Protein AF-A0A9X6X694-F1 (afdb_monomer_lite)

Secondary structure (DSSP, 8-state):
-TTS---TT----HHHHTSGGGSTTHHHHHHHHHHHHHHHHHHTTS-HHHHHHHHHTTSTT-S------SSHHHHHHHHGGGG----HHHHHHHHHHH-

Sequence (99 aa):
MLTGNYNKHTDLSEKMRKRPQFREGVYEENLEKIEKVRKIASEKGSEIAHVVLAWYLTREAIDVIIPGAKREVQVLHNLKTLEVHLKNEEIQEIDRIFS

Structure (mmCIF, N/CA/C/O backbone):
data_AF-A0A9X6X694-F1
#
_entry.id   AF-A0A9X6X694-F1
#
loop_
_atom_site.group_PDB
_atom_site.id
_atom_site.type_symbol
_atom_site.label_atom_id
_atom_site.label_alt_id
_atom_site.label_comp_id
_atom_site.label_asym_id
_atom_site.label_entity_id
_atom_site.label_seq_id
_atom_site.pdbx_PDB_ins_code
_atom_site.Cartn_x
_atom_site.Cartn_y
_atom_site.Cartn_z
_atom_site.occupancy
_atom_site.B_iso_or_equiv
_atom_site.auth_seq_id
_atom_site.auth_comp_id
_atom_site.auth_asym_id
_atom_site.auth_atom_id
_atom_site.pdbx_PDB_model_num
ATOM 1 N N . MET A 1 1 ? 6.061 -1.179 -7.407 1.00 62.84 1 MET A N 1
ATOM 2 C CA . MET A 1 1 ? 5.821 0.207 -6.956 1.00 62.84 1 MET A CA 1
ATOM 3 C C . MET A 1 1 ? 5.187 0.227 -5.578 1.00 62.84 1 MET A C 1
ATOM 5 O O . MET A 1 1 ? 5.819 0.754 -4.681 1.00 62.84 1 MET A O 1
ATOM 9 N N . LEU A 1 2 ? 4.046 -0.442 -5.372 1.00 67.62 2 LEU A N 1
ATOM 10 C CA . LEU A 1 2 ? 3.313 -0.476 -4.090 1.00 67.62 2 LEU A CA 1
ATOM 11 C C . LEU A 1 2 ? 4.068 -1.087 -2.889 1.00 67.62 2 LEU A C 1
ATOM 13 O O . LEU A 1 2 ? 3.594 -1.014 -1.766 1.00 67.62 2 LEU A O 1
ATOM 17 N N . THR A 1 3 ? 5.263 -1.645 -3.098 1.00 69.00 3 THR A N 1
ATOM 18 C CA . THR A 1 3 ? 6.151 -2.097 -2.016 1.00 69.00 3 THR A CA 1
ATOM 19 C C . THR A 1 3 ? 6.952 -0.958 -1.372 1.00 69.00 3 THR A C 1
ATOM 21 O O . THR A 1 3 ? 7.730 -1.218 -0.469 1.00 69.00 3 THR A O 1
ATOM 24 N N . GLY A 1 4 ? 6.852 0.282 -1.870 1.00 69.44 4 GLY A N 1
ATOM 25 C CA . GLY A 1 4 ? 7.567 1.445 -1.322 1.00 69.44 4 GLY A CA 1
ATOM 26 C C . GLY A 1 4 ? 9.062 1.538 -1.665 1.00 69.44 4 GLY A C 1
ATOM 27 O O . GLY A 1 4 ? 9.706 2.510 -1.284 1.00 69.44 4 GLY A O 1
ATOM 28 N N . ASN A 1 5 ? 9.603 0.575 -2.422 1.00 78.19 5 ASN A N 1
ATOM 29 C CA . ASN A 1 5 ? 11.043 0.449 -2.721 1.00 78.19 5 ASN A CA 1
ATOM 30 C C . ASN A 1 5 ? 11.551 1.339 -3.872 1.00 78.19 5 ASN A C 1
ATOM 32 O O . ASN A 1 5 ? 12.698 1.201 -4.285 1.00 78.19 5 ASN A O 1
ATOM 36 N N . TYR A 1 6 ? 10.698 2.190 -4.440 1.00 83.75 6 TYR A N 1
ATOM 37 C CA . TYR A 1 6 ? 11.009 3.019 -5.604 1.00 83.75 6 TYR A CA 1
ATOM 38 C C . TYR A 1 6 ? 10.907 4.496 -5.228 1.00 83.75 6 TYR A C 1
ATOM 40 O O . TYR A 1 6 ? 10.024 4.877 -4.463 1.00 83.75 6 TYR A O 1
ATOM 48 N N . ASN A 1 7 ? 11.796 5.317 -5.778 1.00 83.00 7 ASN A N 1
ATOM 49 C CA . ASN A 1 7 ? 11.832 6.765 -5.585 1.00 83.00 7 ASN A CA 1
ATOM 50 C C . ASN A 1 7 ? 12.237 7.489 -6.886 1.00 83.00 7 ASN A C 1
ATOM 52 O O . ASN A 1 7 ? 12.585 6.850 -7.884 1.00 83.00 7 ASN A O 1
ATOM 56 N N . LYS A 1 8 ? 12.219 8.829 -6.870 1.00 80.88 8 LYS A N 1
ATOM 57 C CA . LYS A 1 8 ? 12.550 9.671 -8.038 1.00 80.88 8 LYS A CA 1
ATOM 58 C C . LYS A 1 8 ? 13.965 9.443 -8.590 1.00 80.88 8 LYS A C 1
ATOM 60 O O . LYS A 1 8 ? 14.209 9.714 -9.756 1.00 80.88 8 LYS A O 1
ATOM 65 N N . HIS A 1 9 ? 14.882 8.932 -7.770 1.00 81.75 9 HIS A N 1
ATOM 66 C CA . HIS A 1 9 ? 16.280 8.685 -8.133 1.00 81.75 9 HIS A CA 1
ATOM 67 C C . HIS A 1 9 ? 16.571 7.212 -8.437 1.00 81.75 9 HIS A C 1
ATOM 69 O O . HIS A 1 9 ? 17.728 6.832 -8.601 1.00 81.75 9 HIS A O 1
ATOM 75 N N . THR A 1 10 ? 15.547 6.358 -8.472 1.00 84.94 10 THR A N 1
ATOM 76 C CA . THR A 1 10 ? 15.744 4.940 -8.765 1.00 84.94 10 THR A CA 1
ATOM 77 C C . THR A 1 10 ? 16.111 4.772 -10.229 1.00 84.94 10 THR A C 1
ATOM 79 O O . THR A 1 10 ? 15.338 5.148 -11.108 1.00 84.94 10 THR A O 1
ATOM 82 N N . ASP A 1 11 ? 17.271 4.172 -10.488 1.00 85.88 11 ASP A N 1
ATOM 83 C CA . ASP A 1 11 ? 17.702 3.887 -11.850 1.00 85.88 11 ASP A CA 1
ATOM 84 C C . ASP A 1 11 ? 16.855 2.756 -12.457 1.00 85.88 11 ASP A C 1
ATOM 86 O O . ASP A 1 11 ? 16.917 1.587 -12.057 1.00 85.88 11 ASP A O 1
ATOM 90 N N . LEU A 1 12 ? 15.990 3.128 -13.401 1.00 86.31 12 LEU A N 1
ATOM 91 C CA . LEU A 1 12 ? 15.099 2.206 -14.088 1.00 86.31 12 LEU A CA 1
ATOM 92 C C . LEU A 1 12 ? 15.817 1.583 -15.286 1.00 86.31 12 LEU A C 1
ATOM 94 O O . LEU A 1 12 ? 16.018 2.239 -16.313 1.00 86.31 12 LEU A O 1
ATOM 98 N N . SER A 1 13 ? 16.099 0.280 -15.188 1.00 87.69 13 SER A N 1
ATOM 99 C CA . SER A 1 13 ? 16.632 -0.512 -16.306 1.00 87.69 13 SER A CA 1
ATOM 100 C C . SER A 1 13 ? 15.756 -0.421 -17.565 1.00 87.69 13 SER A C 1
ATOM 102 O O . SER A 1 13 ? 14.537 -0.239 -17.489 1.00 87.69 13 SER A O 1
ATOM 104 N N . GLU A 1 14 ? 16.342 -0.655 -18.742 1.00 86.75 14 GLU A N 1
ATOM 105 C CA . GLU A 1 14 ? 15.616 -0.606 -20.022 1.00 86.75 14 GLU A CA 1
ATOM 106 C C . GLU A 1 14 ? 14.395 -1.549 -20.044 1.00 86.75 14 GLU A C 1
ATOM 108 O O . GLU A 1 14 ? 13.312 -1.195 -20.514 1.00 86.75 14 GLU A O 1
ATOM 113 N N . LYS A 1 15 ? 14.524 -2.743 -19.450 1.00 88.75 15 LYS A N 1
ATOM 114 C CA . LYS A 1 15 ? 13.420 -3.707 -19.315 1.00 88.75 15 LYS A CA 1
ATOM 115 C C . LYS A 1 15 ? 12.279 -3.173 -18.446 1.00 88.75 15 LYS A C 1
ATOM 117 O O . LYS A 1 15 ? 11.123 -3.520 -18.685 1.00 88.75 15 LYS A O 1
ATOM 122 N N . MET A 1 16 ? 12.586 -2.369 -17.429 1.00 86.25 16 MET A N 1
ATOM 123 C CA . MET A 1 16 ? 11.572 -1.750 -16.578 1.00 86.25 16 MET A CA 1
ATOM 124 C C . MET A 1 16 ? 10.835 -0.645 -17.323 1.00 86.25 16 MET A C 1
ATOM 126 O O . MET A 1 16 ? 9.611 -0.669 -17.311 1.00 86.25 16 MET A O 1
ATOM 130 N N . ARG A 1 17 ? 11.547 0.227 -18.049 1.00 86.50 17 ARG A N 1
ATOM 131 C CA . ARG A 1 17 ? 10.952 1.323 -18.841 1.00 86.50 17 ARG A CA 1
ATOM 132 C C . ARG A 1 17 ? 9.967 0.843 -19.917 1.00 86.50 17 ARG A C 1
ATOM 134 O O . ARG A 1 17 ? 9.056 1.572 -20.292 1.00 86.50 17 ARG A O 1
ATOM 141 N N . LYS A 1 18 ? 10.096 -0.407 -20.381 1.00 89.00 18 LYS A N 1
ATOM 142 C CA . LYS A 1 18 ? 9.132 -1.040 -21.307 1.00 89.00 18 LYS A CA 1
ATOM 143 C C . LYS A 1 18 ? 7.772 -1.342 -20.661 1.00 89.00 18 LYS A C 1
ATOM 145 O O . LYS A 1 18 ? 6.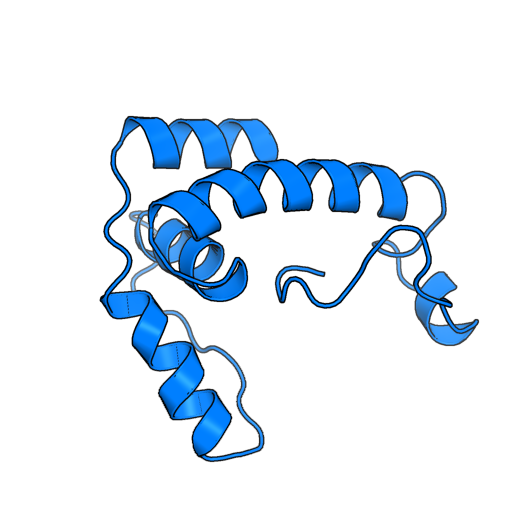791 -1.536 -21.378 1.00 89.00 18 LYS A O 1
ATOM 150 N N . ARG A 1 19 ? 7.685 -1.395 -19.329 1.00 89.44 19 ARG A N 1
ATOM 151 C CA . ARG A 1 19 ? 6.438 -1.676 -18.607 1.00 89.44 19 ARG A CA 1
ATOM 152 C C . ARG A 1 19 ? 5.615 -0.389 -18.436 1.00 89.44 19 ARG A C 1
ATOM 154 O O . ARG A 1 19 ? 6.197 0.626 -18.058 1.00 89.44 19 ARG A O 1
ATOM 161 N N . PRO A 1 20 ? 4.285 -0.416 -18.643 1.00 89.50 20 PRO A N 1
ATOM 162 C CA . PRO A 1 20 ? 3.448 0.790 -18.628 1.00 89.50 20 PRO A CA 1
ATOM 163 C C . PRO A 1 20 ? 3.601 1.665 -17.376 1.00 89.50 20 PRO A C 1
ATOM 165 O O . PRO A 1 20 ? 3.725 2.876 -17.491 1.00 89.50 20 PRO A O 1
ATOM 168 N N . GLN A 1 21 ? 3.673 1.051 -16.194 1.00 86.00 21 GLN A N 1
ATOM 169 C CA . GLN A 1 21 ? 3.760 1.744 -14.905 1.00 86.00 21 GLN A CA 1
ATOM 170 C C . GLN A 1 21 ? 5.113 2.425 -14.628 1.00 86.00 21 GLN A C 1
ATOM 172 O O . GLN A 1 21 ? 5.241 3.151 -13.650 1.00 86.00 21 GLN A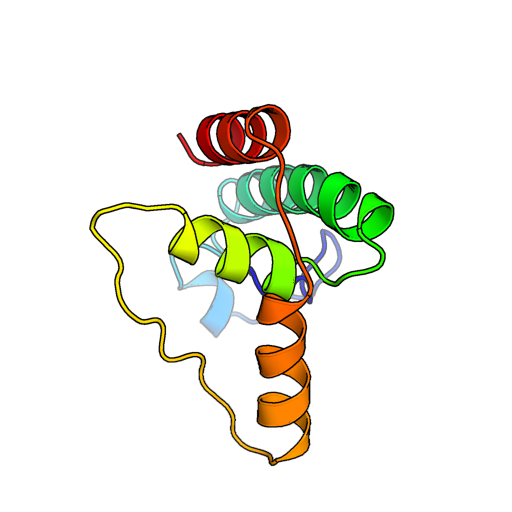 O 1
ATOM 177 N N . PHE A 1 22 ? 6.128 2.159 -15.454 1.00 89.00 22 PHE A N 1
ATOM 178 C CA . PHE A 1 22 ? 7.473 2.735 -15.350 1.00 89.00 22 PHE A CA 1
ATOM 179 C C . PHE A 1 22 ? 7.809 3.641 -16.546 1.00 89.00 22 PHE A C 1
ATOM 181 O O . PHE A 1 22 ? 8.972 3.990 -16.745 1.00 89.00 22 PHE A O 1
ATOM 188 N N . ARG A 1 23 ? 6.812 3.984 -17.372 1.00 88.19 23 ARG A N 1
ATOM 189 C CA . ARG A 1 23 ? 6.967 5.016 -18.399 1.00 88.19 23 ARG A CA 1
ATOM 190 C C . ARG A 1 23 ? 7.074 6.383 -17.732 1.00 88.19 23 ARG A C 1
ATOM 192 O O . ARG A 1 23 ? 6.463 6.608 -16.690 1.00 88.19 23 ARG A O 1
ATOM 199 N N . GLU A 1 24 ? 7.827 7.271 -18.362 1.00 82.81 24 GLU A N 1
ATOM 200 C CA . GLU A 1 24 ? 7.938 8.670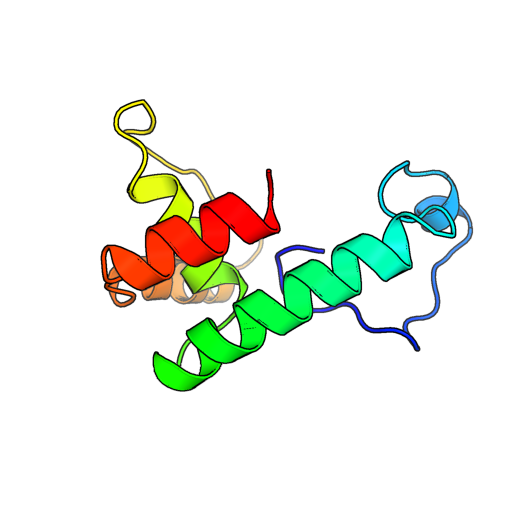 -17.949 1.00 82.81 24 GLU A CA 1
ATOM 201 C C . GLU A 1 24 ? 6.548 9.333 -17.910 1.00 82.81 24 GLU A C 1
ATOM 203 O O . GLU A 1 24 ? 5.663 9.003 -18.706 1.00 82.81 24 GLU A O 1
ATOM 208 N N . GLY A 1 25 ? 6.323 10.198 -16.927 1.00 86.25 25 GLY A N 1
ATOM 209 C CA . GLY A 1 25 ? 5.025 10.760 -16.558 1.00 86.25 25 GLY A CA 1
ATOM 210 C C . GLY A 1 25 ? 4.234 9.841 -15.621 1.00 86.25 25 GLY A C 1
ATOM 211 O O . GLY A 1 25 ? 3.876 10.239 -14.515 1.00 86.25 25 GLY A O 1
ATOM 212 N N . VAL A 1 26 ? 3.999 8.588 -16.030 1.00 89.62 26 VAL A N 1
ATOM 213 C CA . VAL A 1 26 ? 3.227 7.604 -15.238 1.00 89.62 26 VAL A CA 1
ATOM 214 C C . VAL A 1 26 ? 3.988 7.182 -13.982 1.00 89.62 26 VAL A C 1
ATOM 216 O O . VAL A 1 26 ? 3.395 6.969 -12.923 1.00 89.62 26 VAL A O 1
ATOM 219 N N . TYR A 1 27 ? 5.306 7.027 -14.089 1.00 89.19 27 TYR A N 1
ATOM 220 C CA . TYR A 1 27 ? 6.149 6.665 -12.959 1.00 89.19 27 TYR A CA 1
ATOM 221 C C . TYR A 1 27 ? 6.140 7.760 -11.888 1.00 89.19 27 TYR A C 1
ATOM 223 O O . TYR A 1 27 ? 5.925 7.466 -10.713 1.00 89.19 27 TYR A O 1
ATOM 231 N N . GLU A 1 28 ? 6.317 9.014 -12.298 1.00 90.06 28 GLU A N 1
ATOM 232 C CA . GLU A 1 28 ? 6.318 10.189 -11.433 1.00 90.06 28 GLU A CA 1
ATOM 233 C C . GLU A 1 28 ? 4.963 10.376 -10.743 1.00 90.06 28 GLU A C 1
ATOM 235 O O . GLU A 1 28 ? 4.926 10.516 -9.521 1.00 90.06 28 GLU A O 1
ATOM 240 N N . GLU A 1 29 ? 3.855 10.280 -11.484 1.00 91.25 29 GLU A N 1
ATOM 241 C CA . GLU A 1 29 ? 2.501 10.366 -10.922 1.00 91.25 29 GLU A CA 1
ATOM 242 C C . GLU A 1 29 ? 2.260 9.271 -9.872 1.00 91.25 29 GLU A C 1
ATOM 244 O O . GLU A 1 29 ? 1.784 9.525 -8.762 1.00 91.25 29 GLU A O 1
ATOM 249 N N . ASN A 1 30 ? 2.644 8.033 -10.186 1.00 91.38 30 ASN A N 1
ATOM 250 C CA . ASN A 1 30 ? 2.508 6.928 -9.248 1.00 91.38 30 ASN A CA 1
ATOM 251 C C . ASN A 1 30 ? 3.402 7.109 -8.012 1.00 91.38 30 ASN A C 1
ATOM 253 O O . ASN A 1 30 ? 2.997 6.717 -6.919 1.00 91.38 30 ASN A O 1
ATOM 257 N N . LEU A 1 31 ? 4.595 7.700 -8.143 1.00 91.44 31 LEU A N 1
ATOM 258 C CA . LEU A 1 31 ? 5.429 8.042 -6.988 1.00 91.44 31 LEU A CA 1
ATOM 259 C C . LEU A 1 31 ? 4.753 9.089 -6.099 1.00 91.44 31 LEU A C 1
ATOM 261 O O . LEU A 1 31 ? 4.771 8.943 -4.880 1.00 91.44 31 LEU A O 1
ATOM 265 N N . GLU A 1 32 ? 4.113 10.105 -6.673 1.00 92.38 32 GLU A N 1
ATOM 266 C CA . GLU A 1 32 ? 3.374 11.104 -5.893 1.00 92.38 32 GLU A CA 1
ATOM 267 C C . GLU A 1 32 ? 2.198 10.488 -5.129 1.00 92.38 32 GLU A C 1
ATOM 269 O O . GLU A 1 32 ? 1.985 10.807 -3.956 1.00 92.38 32 GLU A O 1
ATOM 274 N N . LYS A 1 33 ? 1.469 9.558 -5.756 1.00 93.44 33 LYS A N 1
ATOM 275 C CA . LYS A 1 33 ? 0.418 8.771 -5.093 1.00 93.44 33 LYS A CA 1
ATOM 276 C C . LYS A 1 33 ? 0.987 7.952 -3.928 1.00 93.44 33 LYS A C 1
ATOM 278 O O . LYS A 1 33 ? 0.456 8.004 -2.820 1.00 93.44 33 LYS A O 1
ATOM 283 N N . ILE A 1 34 ? 2.108 7.261 -4.147 1.00 92.75 34 ILE A N 1
ATOM 284 C CA . ILE A 1 34 ? 2.805 6.468 -3.119 1.00 92.75 34 ILE A CA 1
ATOM 285 C C . ILE A 1 34 ? 3.237 7.341 -1.930 1.00 92.75 34 ILE A C 1
ATOM 287 O O . ILE A 1 34 ? 3.084 6.920 -0.785 1.00 92.75 34 ILE A O 1
ATOM 291 N N . GLU A 1 35 ? 3.746 8.553 -2.164 1.00 92.75 35 GLU A N 1
ATOM 292 C CA . GLU A 1 35 ? 4.195 9.441 -1.082 1.00 92.75 35 GLU A CA 1
ATOM 293 C C . GLU A 1 35 ? 3.049 9.933 -0.190 1.00 92.75 35 GLU A C 1
ATOM 295 O O . GLU A 1 35 ? 3.247 10.144 1.007 1.00 92.75 35 GLU A O 1
ATOM 300 N N . LYS A 1 36 ? 1.829 10.056 -0.722 1.00 94.81 36 LYS A N 1
ATOM 301 C CA . LYS A 1 36 ? 0.646 10.333 0.107 1.00 94.81 36 LYS A CA 1
ATOM 302 C C . LYS A 1 36 ? 0.338 9.152 1.031 1.00 94.81 36 LYS A C 1
ATOM 304 O O . LYS A 1 36 ? 0.202 9.343 2.235 1.00 94.81 36 LYS A O 1
ATOM 309 N N . VAL A 1 37 ? 0.362 7.926 0.503 1.00 95.94 37 VAL A N 1
ATOM 310 C CA . VAL A 1 37 ? 0.179 6.700 1.307 1.00 95.94 37 VAL A CA 1
ATOM 311 C C . VAL A 1 37 ? 1.289 6.535 2.352 1.00 95.94 37 VAL A C 1
ATOM 313 O O . VAL A 1 37 ? 1.033 6.055 3.455 1.00 95.94 37 VAL A O 1
ATOM 316 N N . ARG A 1 38 ? 2.519 6.975 2.051 1.00 94.75 38 ARG A N 1
ATOM 317 C CA . ARG A 1 38 ? 3.643 6.938 2.999 1.00 94.75 38 ARG A CA 1
ATOM 318 C C . ARG A 1 38 ? 3.341 7.700 4.288 1.00 94.75 38 ARG A C 1
ATOM 320 O O . ARG A 1 38 ? 3.764 7.254 5.348 1.00 94.75 38 ARG A O 1
ATOM 327 N N . LYS A 1 39 ? 2.609 8.815 4.218 1.00 95.56 39 LYS A N 1
ATOM 328 C CA . LYS A 1 39 ? 2.226 9.587 5.412 1.00 95.56 39 LYS A CA 1
ATOM 329 C C . LYS A 1 39 ? 1.334 8.763 6.339 1.00 95.56 39 LYS A C 1
ATOM 331 O O . LYS A 1 39 ? 1.659 8.625 7.512 1.00 95.56 39 LYS A O 1
ATOM 336 N N . ILE A 1 40 ? 0.308 8.123 5.776 1.00 96.19 40 ILE A N 1
ATOM 337 C CA . ILE A 1 40 ? -0.598 7.225 6.507 1.00 96.19 40 ILE A CA 1
ATOM 338 C C . ILE A 1 40 ? 0.190 6.062 7.125 1.00 96.19 40 ILE A C 1
ATOM 340 O O . ILE A 1 40 ? 0.020 5.733 8.296 1.00 96.19 40 ILE A O 1
ATOM 344 N N . ALA A 1 41 ? 1.107 5.464 6.359 1.00 95.75 41 ALA A N 1
ATOM 345 C CA . ALA A 1 41 ? 1.945 4.371 6.844 1.00 95.75 41 ALA A CA 1
ATOM 346 C C . ALA A 1 41 ? 2.802 4.786 8.051 1.00 95.75 41 ALA A C 1
ATOM 348 O O . ALA A 1 41 ? 2.820 4.071 9.055 1.00 95.75 41 ALA A O 1
ATOM 349 N N . SER A 1 42 ? 3.435 5.963 7.985 1.00 95.88 42 SER A N 1
ATOM 350 C CA . SER A 1 42 ? 4.230 6.528 9.081 1.00 95.88 42 SER A CA 1
ATOM 351 C C . SER A 1 42 ? 3.399 6.773 10.342 1.00 95.88 42 SER A C 1
ATOM 353 O O . SER A 1 42 ? 3.842 6.419 11.431 1.00 95.88 42 SER A O 1
ATOM 355 N N . GLU A 1 43 ? 2.189 7.322 10.212 1.00 95.88 43 GLU A N 1
ATOM 356 C CA . GLU A 1 43 ? 1.280 7.552 11.347 1.00 95.88 43 GLU A CA 1
ATOM 357 C C . GLU A 1 43 ? 0.839 6.245 12.021 1.00 95.88 43 GLU A C 1
ATOM 359 O O . GLU A 1 43 ? 0.637 6.204 13.234 1.00 95.88 43 GLU A O 1
ATOM 364 N N . LYS A 1 44 ? 0.741 5.159 11.248 1.00 95.00 44 LYS A N 1
ATOM 365 C CA . LYS A 1 44 ? 0.427 3.809 11.742 1.00 95.00 44 LYS A CA 1
ATOM 366 C C . LYS A 1 44 ? 1.650 3.024 12.224 1.00 95.00 44 LYS A C 1
ATOM 368 O O . LYS A 1 44 ? 1.488 1.888 12.655 1.00 95.00 44 LYS A O 1
ATOM 373 N N . GLY A 1 45 ? 2.865 3.567 12.111 1.00 95.69 45 GLY A N 1
ATOM 374 C CA . GLY A 1 45 ? 4.096 2.826 12.415 1.00 95.69 45 GLY A CA 1
ATOM 375 C C . GLY A 1 45 ? 4.297 1.592 11.524 1.00 95.69 45 GLY A C 1
ATOM 376 O O . GLY A 1 45 ? 4.846 0.585 11.964 1.00 95.69 45 GLY A O 1
ATOM 377 N N . SER A 1 46 ? 3.826 1.653 10.278 1.00 95.62 46 SER A N 1
ATOM 378 C CA . SER A 1 46 ? 3.801 0.533 9.334 1.00 95.62 46 SER A CA 1
ATOM 379 C C . SER A 1 46 ? 4.478 0.895 8.009 1.00 95.62 46 SER A C 1
ATOM 381 O O . SER A 1 46 ? 4.864 2.039 7.772 1.00 95.62 46 SER A O 1
ATOM 383 N N . GLU A 1 47 ? 4.646 -0.085 7.122 1.00 94.56 47 GLU A N 1
ATOM 384 C CA . GLU A 1 47 ? 5.158 0.155 5.774 1.00 94.56 47 GLU A CA 1
ATOM 385 C C . GLU A 1 47 ? 4.013 0.365 4.782 1.00 94.56 47 GLU A C 1
ATOM 387 O O . GLU A 1 47 ? 2.906 -0.141 4.965 1.00 94.56 47 GLU A O 1
ATOM 392 N N . ILE A 1 48 ? 4.302 1.060 3.676 1.00 95.00 48 ILE A N 1
ATOM 393 C CA . ILE A 1 48 ? 3.328 1.336 2.604 1.00 95.00 48 ILE A CA 1
ATOM 394 C C . ILE A 1 48 ? 2.628 0.054 2.145 1.00 95.00 48 ILE A C 1
ATOM 396 O O . ILE A 1 48 ? 1.417 0.054 1.943 1.00 95.00 48 ILE A O 1
ATOM 400 N N . ALA A 1 49 ? 3.383 -1.040 2.010 1.00 93.88 49 ALA A N 1
ATOM 401 C CA . ALA A 1 49 ? 2.835 -2.324 1.594 1.00 93.88 49 ALA A CA 1
ATOM 402 C C . ALA A 1 49 ? 1.732 -2.810 2.548 1.00 93.88 49 ALA A C 1
ATOM 404 O O . ALA A 1 49 ? 0.694 -3.265 2.080 1.00 93.88 49 ALA A O 1
ATOM 405 N N . HIS A 1 50 ? 1.918 -2.658 3.863 1.00 96.38 50 HIS A N 1
ATOM 406 C CA . HIS A 1 50 ? 0.925 -3.061 4.861 1.00 96.38 50 HIS A CA 1
ATOM 407 C C . HIS A 1 50 ? -0.345 -2.214 4.750 1.00 96.38 50 HIS A C 1
ATOM 409 O O . HIS A 1 50 ? -1.439 -2.763 4.735 1.00 96.38 50 HIS A O 1
ATOM 415 N N . VAL A 1 51 ? -0.211 -0.892 4.589 1.00 96.94 51 VAL A N 1
ATOM 416 C CA . VAL A 1 51 ? -1.363 0.011 4.406 1.00 96.94 51 VAL A CA 1
ATOM 417 C C . VAL A 1 51 ? -2.162 -0.344 3.157 1.00 96.94 51 VAL A C 1
ATOM 419 O O . VAL A 1 51 ? -3.385 -0.425 3.212 1.00 96.94 51 VAL A O 1
ATOM 422 N N . VAL A 1 52 ? -1.486 -0.591 2.035 1.00 95.56 52 VAL A N 1
ATOM 423 C CA . VAL A 1 52 ? -2.148 -0.941 0.771 1.00 95.56 52 VAL A CA 1
ATOM 424 C C . VAL A 1 52 ? -2.876 -2.283 0.879 1.00 95.56 52 VAL A C 1
ATOM 426 O O . VAL A 1 52 ? -4.009 -2.403 0.420 1.00 95.56 52 VAL A O 1
ATOM 429 N N . LEU A 1 53 ? -2.256 -3.289 1.501 1.00 95.75 53 LEU A N 1
ATOM 430 C CA . LEU A 1 53 ? -2.890 -4.594 1.694 1.00 95.75 53 LEU A CA 1
ATOM 431 C C . LEU A 1 53 ? -4.078 -4.514 2.666 1.00 95.75 53 LEU A C 1
ATOM 433 O O . LEU A 1 53 ? -5.122 -5.099 2.386 1.00 95.75 53 LEU A O 1
ATOM 437 N N . ALA A 1 54 ? -3.957 -3.748 3.753 1.00 96.62 54 ALA A N 1
ATOM 438 C CA . ALA A 1 54 ? -5.054 -3.503 4.685 1.00 96.62 54 ALA A CA 1
ATOM 439 C C . ALA A 1 54 ? -6.217 -2.778 3.995 1.00 96.62 54 ALA A C 1
ATOM 441 O O . ALA A 1 54 ? -7.367 -3.152 4.185 1.00 96.62 54 ALA A O 1
ATOM 442 N N . TRP A 1 55 ? -5.922 -1.803 3.132 1.00 96.94 55 TRP A N 1
ATOM 443 C CA . TRP A 1 55 ? -6.919 -1.096 2.331 1.00 96.94 55 TRP A CA 1
ATOM 444 C C . TRP A 1 55 ? -7.641 -1.999 1.319 1.00 96.94 55 TRP A C 1
ATOM 446 O O . TRP A 1 55 ? -8.841 -1.837 1.108 1.00 96.94 55 TRP A O 1
ATOM 456 N N . TYR A 1 56 ? -6.965 -2.982 0.715 1.00 95.56 56 TYR A N 1
ATOM 457 C CA . TYR A 1 56 ? -7.659 -3.969 -0.122 1.00 95.56 56 TYR A CA 1
ATOM 458 C C . TYR A 1 56 ? -8.655 -4.802 0.686 1.00 95.56 56 TYR A C 1
ATOM 460 O O . TYR A 1 56 ? -9.762 -5.046 0.217 1.00 95.56 56 TYR A O 1
ATOM 468 N N . LEU A 1 57 ? -8.294 -5.186 1.910 1.00 95.62 57 LEU A N 1
ATOM 469 C CA . LEU A 1 57 ? -9.163 -5.958 2.801 1.00 95.62 57 LEU A CA 1
ATOM 470 C C . LEU A 1 57 ? -10.367 -5.165 3.334 1.00 95.62 57 LEU A C 1
ATOM 472 O O . LEU A 1 57 ? -11.241 -5.753 3.960 1.00 95.62 57 LEU A O 1
ATOM 476 N N . THR A 1 58 ? -10.454 -3.852 3.085 1.00 95.56 58 THR A N 1
ATOM 477 C CA . THR A 1 58 ? -11.665 -3.073 3.404 1.00 95.56 58 THR A CA 1
ATOM 478 C C . THR A 1 58 ? -12.730 -3.148 2.315 1.00 95.56 58 THR A C 1
ATOM 480 O O . THR A 1 58 ? -13.839 -2.653 2.511 1.00 95.56 58 THR A O 1
ATOM 483 N N . ARG A 1 59 ? -12.417 -3.725 1.148 1.00 94.50 59 ARG A N 1
ATOM 484 C CA . ARG A 1 59 ? -13.377 -3.863 0.051 1.00 94.50 59 ARG A CA 1
ATOM 485 C C . ARG A 1 59 ? -14.292 -5.046 0.328 1.00 94.50 59 ARG A C 1
ATOM 487 O O . ARG A 1 59 ? -13.817 -6.169 0.411 1.00 94.50 59 ARG A O 1
ATOM 494 N N . GLU A 1 60 ? -15.603 -4.810 0.346 1.00 94.50 60 GLU A N 1
ATOM 495 C CA . GLU A 1 60 ? -16.604 -5.873 0.547 1.00 94.50 60 GLU A CA 1
ATOM 496 C C . GLU A 1 60 ? -16.475 -7.029 -0.458 1.00 94.50 60 GLU A C 1
ATOM 498 O O . GLU A 1 60 ? -16.812 -8.162 -0.144 1.00 94.50 60 GLU A O 1
ATOM 503 N N . ALA A 1 61 ? -15.963 -6.757 -1.662 1.00 95.88 61 ALA A N 1
ATOM 504 C CA . ALA A 1 61 ? -15.755 -7.765 -2.700 1.00 95.88 61 ALA A CA 1
ATOM 505 C C . ALA A 1 61 ? -14.457 -8.589 -2.541 1.00 95.88 61 ALA A C 1
ATOM 507 O O . ALA A 1 61 ? -14.175 -9.431 -3.393 1.00 95.88 61 ALA A O 1
ATOM 508 N N . ILE A 1 62 ? -13.624 -8.311 -1.530 1.00 95.19 62 ILE A N 1
ATOM 509 C CA . ILE A 1 62 ? -12.328 -8.966 -1.320 1.00 95.19 62 ILE A CA 1
ATOM 510 C C . ILE A 1 62 ? -12.343 -9.706 0.018 1.00 95.19 62 ILE A C 1
ATOM 512 O O . ILE A 1 62 ? -12.087 -9.124 1.066 1.00 95.19 62 ILE A O 1
ATOM 516 N N . ASP A 1 63 ? -12.551 -11.020 -0.037 1.00 93.00 63 ASP A N 1
ATOM 517 C CA . ASP A 1 63 ? -12.484 -11.879 1.151 1.00 93.00 63 ASP A CA 1
ATOM 518 C C . ASP A 1 63 ? -11.044 -12.265 1.528 1.00 93.00 63 ASP A C 1
ATOM 520 O O . ASP A 1 63 ? -10.718 -12.452 2.700 1.00 93.00 63 ASP A O 1
ATOM 524 N N . VAL A 1 64 ? -10.165 -12.435 0.530 1.00 93.81 64 VAL A N 1
ATOM 525 C CA . VAL A 1 64 ? -8.803 -12.963 0.716 1.00 93.81 64 VAL A CA 1
ATOM 526 C C . VAL A 1 64 ? -7.804 -12.271 -0.210 1.00 93.81 64 VAL A C 1
ATOM 528 O O . VAL A 1 64 ? -8.060 -12.062 -1.395 1.00 93.81 64 VAL A O 1
ATOM 531 N N . ILE A 1 65 ? -6.607 -12.002 0.321 1.00 93.12 65 ILE A N 1
ATOM 532 C CA . ILE A 1 65 ? -5.423 -11.569 -0.433 1.00 93.12 65 ILE A CA 1
ATOM 533 C C . ILE A 1 65 ? -4.311 -12.623 -0.332 1.00 93.12 65 ILE A C 1
ATOM 535 O O . ILE A 1 65 ? -4.122 -13.240 0.714 1.00 93.12 65 ILE A O 1
ATOM 539 N N . ILE A 1 66 ? -3.540 -12.819 -1.409 1.00 94.62 66 ILE A N 1
ATOM 540 C CA . ILE A 1 66 ? -2.421 -13.781 -1.454 1.00 94.62 66 ILE A CA 1
ATOM 541 C C . ILE A 1 66 ? -1.124 -13.032 -1.808 1.00 94.62 66 ILE A C 1
ATOM 543 O O . ILE A 1 66 ? -0.705 -13.022 -2.971 1.00 94.62 66 ILE A O 1
ATOM 547 N N . PRO A 1 67 ? -0.487 -12.343 -0.843 1.00 92.69 67 PRO A N 1
ATOM 548 C CA . PRO A 1 67 ? 0.746 -11.616 -1.105 1.00 92.69 67 PRO A CA 1
ATOM 549 C C . PRO A 1 67 ? 1.910 -12.594 -1.316 1.00 92.69 67 PRO A C 1
ATOM 551 O O . PRO A 1 67 ? 2.130 -13.522 -0.538 1.00 92.69 67 PRO A O 1
ATOM 554 N N . GLY A 1 68 ? 2.681 -12.383 -2.384 1.00 93.38 68 GLY A N 1
ATOM 555 C CA . GLY A 1 68 ? 3.814 -13.245 -2.715 1.00 93.38 68 GLY A CA 1
ATOM 556 C C . GLY A 1 68 ? 4.953 -13.157 -1.693 1.00 93.38 68 GLY A C 1
ATOM 557 O O . GLY A 1 68 ? 5.270 -12.084 -1.181 1.00 93.38 68 GLY A O 1
ATOM 558 N N . ALA A 1 69 ? 5.628 -14.280 -1.456 1.00 95.06 69 ALA A N 1
ATOM 559 C CA . ALA A 1 69 ? 6.825 -14.372 -0.625 1.00 95.06 69 ALA A CA 1
ATOM 560 C C . ALA A 1 69 ? 7.793 -15.408 -1.218 1.00 95.06 69 ALA A C 1
ATOM 562 O O . ALA A 1 69 ? 7.374 -16.468 -1.674 1.00 95.06 69 ALA A O 1
ATOM 563 N N . LYS A 1 70 ? 9.095 -15.102 -1.229 1.00 94.94 70 LYS A N 1
ATOM 564 C CA . LYS A 1 70 ? 10.168 -16.035 -1.628 1.00 94.94 70 LYS A CA 1
ATOM 565 C C . LYS A 1 70 ? 10.944 -16.590 -0.434 1.00 94.94 70 LYS A C 1
ATOM 567 O O . LYS A 1 70 ? 11.673 -17.562 -0.582 1.00 94.94 70 LYS A O 1
ATOM 572 N N . ARG A 1 71 ? 10.852 -15.926 0.719 1.00 96.00 71 ARG A N 1
ATOM 573 C CA . ARG A 1 71 ? 11.551 -16.259 1.966 1.00 96.00 71 ARG A CA 1
ATOM 574 C C . ARG A 1 71 ? 10.573 -16.147 3.128 1.00 96.00 71 ARG A C 1
ATOM 576 O O . ARG A 1 71 ? 9.703 -15.279 3.094 1.00 96.00 71 ARG A O 1
ATOM 583 N N . GLU A 1 72 ? 10.767 -16.949 4.168 1.00 96.00 72 GLU A N 1
ATOM 584 C CA . GLU A 1 72 ? 9.934 -16.956 5.383 1.00 96.00 72 GLU A CA 1
ATOM 585 C C . GLU A 1 72 ? 9.771 -15.563 6.012 1.00 96.00 72 GLU A C 1
ATOM 587 O O . GLU A 1 72 ? 8.665 -15.160 6.360 1.00 96.00 72 GLU A O 1
ATOM 592 N N . VAL A 1 73 ? 10.842 -14.764 6.038 1.00 95.50 73 VAL A N 1
ATOM 593 C CA . VAL A 1 73 ? 10.815 -13.398 6.577 1.00 95.50 73 VAL A CA 1
ATOM 594 C C . VAL A 1 73 ? 9.819 -12.497 5.843 1.00 95.50 73 VAL A C 1
ATOM 596 O O . VAL A 1 73 ? 9.243 -11.600 6.446 1.00 95.50 73 VAL A O 1
ATOM 599 N N . GLN A 1 74 ? 9.572 -12.743 4.552 1.00 94.19 74 GLN A N 1
ATOM 600 C CA . GLN A 1 74 ? 8.590 -11.977 3.782 1.00 94.19 74 GLN A CA 1
ATOM 601 C C . GLN A 1 74 ? 7.159 -12.382 4.135 1.00 94.19 74 GLN A C 1
ATOM 603 O O . GLN A 1 74 ? 6.272 -11.543 4.075 1.00 94.19 74 GLN A O 1
ATOM 608 N N . VAL A 1 75 ? 6.932 -13.634 4.542 1.00 94.75 75 VAL A N 1
ATOM 609 C CA . VAL A 1 75 ? 5.630 -14.065 5.070 1.00 94.75 75 VAL A CA 1
ATOM 610 C C . VAL A 1 75 ? 5.353 -13.343 6.385 1.00 94.75 75 VAL A C 1
ATOM 612 O O . VAL A 1 75 ? 4.301 -12.730 6.529 1.00 94.75 75 VAL A O 1
ATOM 615 N N . LEU A 1 76 ? 6.324 -13.341 7.305 1.00 94.94 76 LEU A N 1
ATOM 616 C CA . LEU A 1 76 ? 6.214 -12.622 8.579 1.00 94.94 76 LEU A CA 1
ATOM 617 C C . LEU A 1 76 ? 6.023 -11.115 8.380 1.00 94.94 76 LEU A C 1
ATOM 619 O O . LEU A 1 76 ? 5.264 -10.486 9.109 1.00 94.94 76 LEU A O 1
ATOM 623 N N . HIS A 1 77 ? 6.690 -10.538 7.380 1.00 94.31 77 HIS A N 1
ATOM 624 C CA . HIS A 1 77 ? 6.500 -9.144 6.992 1.00 94.31 77 HIS A CA 1
ATOM 625 C C . HIS A 1 77 ? 5.072 -8.889 6.498 1.00 94.31 77 HIS A C 1
ATOM 627 O O . HIS A 1 77 ? 4.388 -8.044 7.063 1.00 94.31 77 HIS A O 1
ATOM 633 N N . ASN A 1 78 ? 4.573 -9.696 5.555 1.00 94.88 78 ASN A N 1
ATOM 634 C CA . ASN A 1 78 ? 3.204 -9.584 5.047 1.00 94.88 78 ASN A CA 1
ATOM 635 C C . ASN A 1 78 ? 2.149 -9.689 6.165 1.00 94.88 78 ASN A C 1
ATOM 637 O O . ASN A 1 78 ? 1.153 -8.966 6.117 1.00 94.88 78 ASN A O 1
ATOM 641 N N . LEU A 1 79 ? 2.364 -10.544 7.176 1.00 94.56 79 LEU A N 1
ATOM 642 C CA . LEU A 1 79 ? 1.442 -10.720 8.308 1.00 94.56 79 LEU A CA 1
ATOM 643 C C . LEU A 1 79 ? 1.231 -9.440 9.129 1.00 94.56 79 LEU A C 1
ATOM 645 O O . LEU A 1 79 ? 0.134 -9.244 9.648 1.00 94.56 79 LEU A O 1
ATOM 649 N N . LYS A 1 80 ? 2.212 -8.527 9.174 1.00 94.94 80 LYS A N 1
ATOM 650 C CA . LYS A 1 80 ? 2.076 -7.228 9.863 1.00 94.94 80 LYS A CA 1
ATOM 651 C C . LYS A 1 80 ? 0.966 -6.347 9.285 1.00 94.94 80 LYS A C 1
ATOM 653 O O . LYS A 1 80 ? 0.523 -5.412 9.939 1.00 94.94 80 LYS A O 1
ATOM 658 N N . THR A 1 81 ? 0.478 -6.656 8.083 1.00 95.69 81 THR A N 1
ATOM 659 C CA . THR A 1 81 ? -0.729 -6.041 7.507 1.00 95.69 81 THR A CA 1
ATOM 660 C C . THR A 1 81 ? -1.927 -6.118 8.452 1.00 95.69 81 THR A C 1
ATOM 662 O O . THR A 1 81 ? -2.699 -5.169 8.524 1.00 95.69 81 THR A O 1
ATOM 665 N N . LEU A 1 82 ? -2.074 -7.219 9.197 1.00 93.75 82 LEU A N 1
ATOM 666 C CA . LEU A 1 82 ? -3.223 -7.443 10.080 1.00 93.75 82 LEU A CA 1
ATOM 667 C C . LEU A 1 82 ? -3.251 -6.501 11.293 1.00 93.75 82 LEU A C 1
ATOM 669 O O . LEU A 1 82 ? -4.298 -6.334 11.911 1.00 93.75 82 LEU A O 1
ATOM 673 N N . GLU A 1 83 ? -2.120 -5.873 11.616 1.00 95.31 83 GLU A N 1
ATOM 674 C CA . GLU A 1 83 ? -1.989 -4.894 12.701 1.00 95.31 83 GLU A CA 1
ATOM 675 C C . GLU A 1 83 ? -2.355 -3.469 12.240 1.00 95.31 83 GLU A C 1
ATOM 677 O O . GLU A 1 83 ? -2.469 -2.549 13.052 1.00 95.31 83 GLU A O 1
ATOM 682 N N . VAL A 1 84 ? -2.552 -3.259 10.931 1.00 97.31 84 VAL A N 1
ATOM 683 C CA . VAL A 1 84 ? -2.913 -1.956 10.367 1.00 97.31 84 VAL A CA 1
ATOM 684 C C . VAL A 1 84 ? -4.431 -1.797 10.351 1.00 97.31 84 VAL A C 1
ATOM 686 O O . VAL A 1 84 ? -5.126 -2.282 9.462 1.00 97.31 84 VAL A O 1
ATOM 689 N N . HIS A 1 85 ? -4.948 -1.044 11.319 1.00 96.19 85 HIS A N 1
ATOM 690 C CA . HIS A 1 85 ? -6.362 -0.674 11.381 1.00 96.19 85 HIS A CA 1
ATOM 691 C C . HIS A 1 85 ? -6.583 0.718 10.785 1.00 96.19 85 HIS A C 1
ATOM 693 O O . HIS A 1 85 ? -6.241 1.732 11.406 1.00 96.19 85 HIS A O 1
ATOM 699 N N . LEU A 1 86 ? -7.142 0.769 9.575 1.00 97.38 86 LEU A N 1
ATOM 700 C CA . LEU A 1 86 ? -7.469 2.020 8.892 1.00 97.38 86 LEU A CA 1
ATOM 701 C C . LEU A 1 86 ? -8.795 2.598 9.395 1.00 97.38 86 LEU A C 1
ATOM 703 O O . LEU A 1 86 ? -9.772 1.876 9.585 1.00 97.38 86 LEU A O 1
ATOM 707 N N . LYS A 1 87 ? -8.827 3.914 9.593 1.00 97.81 87 LYS A N 1
ATOM 708 C CA . LYS A 1 87 ? -10.050 4.678 9.846 1.00 97.81 87 LYS A CA 1
ATOM 709 C C . LYS A 1 87 ? -10.787 4.923 8.531 1.00 97.81 87 LYS A C 1
ATOM 711 O O . LYS A 1 87 ? -10.171 4.949 7.467 1.00 97.81 87 LYS A O 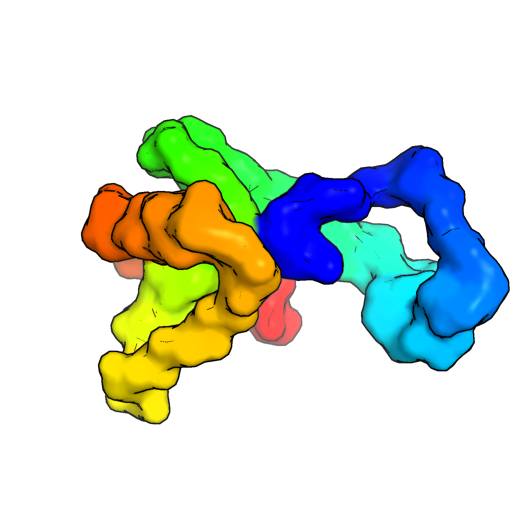1
ATOM 716 N N . ASN A 1 88 ? -12.089 5.187 8.600 1.00 97.75 88 ASN A N 1
ATOM 717 C CA . ASN A 1 88 ? -12.895 5.476 7.410 1.00 97.75 88 ASN A CA 1
ATOM 718 C C . ASN A 1 88 ? -12.355 6.669 6.609 1.00 97.75 88 ASN A C 1
ATOM 720 O O . ASN A 1 88 ? -12.368 6.640 5.381 1.00 97.75 88 ASN A O 1
ATOM 724 N N . GLU A 1 89 ? -11.830 7.690 7.284 1.00 97.75 89 GLU A N 1
ATOM 725 C CA . GLU A 1 89 ? -11.252 8.867 6.635 1.00 97.75 89 GLU A CA 1
ATOM 726 C C . GLU A 1 89 ? -9.988 8.509 5.842 1.00 97.75 89 GLU A C 1
ATOM 728 O O . GLU A 1 89 ? -9.817 8.968 4.713 1.00 97.75 89 GLU A O 1
ATOM 733 N N . GLU A 1 90 ? -9.139 7.642 6.403 1.00 97.88 90 GLU A N 1
ATOM 734 C CA . GLU A 1 90 ? -7.912 7.148 5.763 1.00 97.88 90 GLU A CA 1
ATOM 735 C C . GLU A 1 90 ? -8.255 6.259 4.557 1.00 97.88 90 GLU A C 1
ATOM 737 O O . GLU A 1 90 ? -7.635 6.373 3.502 1.00 97.88 90 GLU A O 1
ATOM 742 N N . ILE A 1 91 ? -9.288 5.417 4.674 1.00 97.88 91 ILE A N 1
ATOM 743 C CA . ILE A 1 91 ? -9.790 4.590 3.566 1.00 97.88 91 ILE A CA 1
ATOM 744 C C . ILE A 1 91 ? -10.253 5.479 2.404 1.00 97.88 91 ILE A C 1
ATOM 746 O O . ILE A 1 91 ? -9.835 5.266 1.267 1.00 97.88 91 ILE A O 1
ATOM 750 N N . GLN A 1 92 ? -11.062 6.504 2.685 1.00 97.81 92 GLN A N 1
ATOM 751 C CA . GLN A 1 92 ? -11.537 7.458 1.676 1.00 97.81 92 GLN A CA 1
ATOM 752 C C . GLN A 1 92 ? -10.406 8.305 1.081 1.00 97.81 92 GLN A C 1
ATOM 754 O O . GLN A 1 92 ? -10.457 8.698 -0.085 1.00 97.81 92 GLN A O 1
ATOM 759 N N . GLU A 1 93 ? -9.383 8.634 1.869 1.00 97.31 93 GLU A N 1
ATOM 760 C CA . GLU A 1 93 ? -8.188 9.296 1.357 1.00 97.31 93 GLU A CA 1
ATOM 761 C C . GLU A 1 93 ? -7.455 8.415 0.345 1.00 97.31 93 GLU A C 1
ATOM 763 O O . GLU A 1 93 ? -7.169 8.884 -0.757 1.00 97.31 93 GLU A O 1
ATOM 768 N N . ILE A 1 94 ? -7.224 7.140 0.668 1.00 97.19 94 ILE A N 1
ATOM 769 C CA . ILE A 1 94 ? -6.578 6.191 -0.248 1.00 97.19 94 ILE A CA 1
ATOM 770 C C . ILE A 1 94 ? -7.431 5.978 -1.507 1.00 97.19 94 ILE A C 1
ATOM 772 O O . ILE A 1 94 ? -6.877 5.971 -2.607 1.00 97.19 94 ILE A O 1
ATOM 776 N N . ASP A 1 95 ? -8.761 5.917 -1.386 1.00 96.44 95 ASP A N 1
ATOM 777 C CA . ASP A 1 95 ? -9.664 5.848 -2.544 1.00 96.44 95 ASP A CA 1
ATOM 778 C C . ASP A 1 95 ? -9.445 7.036 -3.481 1.00 96.44 95 ASP A C 1
ATOM 780 O O . ASP A 1 95 ? -9.239 6.848 -4.676 1.00 96.44 95 ASP A O 1
ATOM 784 N N . ARG A 1 96 ? -9.398 8.262 -2.945 1.00 96.81 96 ARG A N 1
ATOM 785 C CA . ARG A 1 96 ? -9.147 9.477 -3.7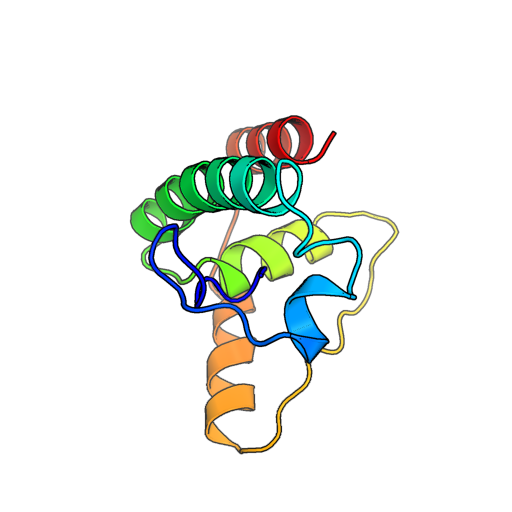39 1.00 96.81 96 ARG A CA 1
ATOM 786 C C . ARG A 1 96 ? -7.750 9.521 -4.356 1.00 96.81 96 ARG A C 1
ATOM 788 O O . ARG A 1 96 ? -7.578 10.126 -5.409 1.00 96.81 96 ARG A O 1
ATOM 795 N N . ILE A 1 97 ? -6.749 8.921 -3.710 1.00 95.06 97 ILE A N 1
ATOM 796 C CA . ILE A 1 97 ? -5.382 8.834 -4.247 1.00 95.06 97 ILE A CA 1
ATOM 797 C C . ILE A 1 97 ? -5.343 7.943 -5.497 1.00 95.06 97 ILE A C 1
ATOM 799 O O . ILE A 1 97 ? -4.58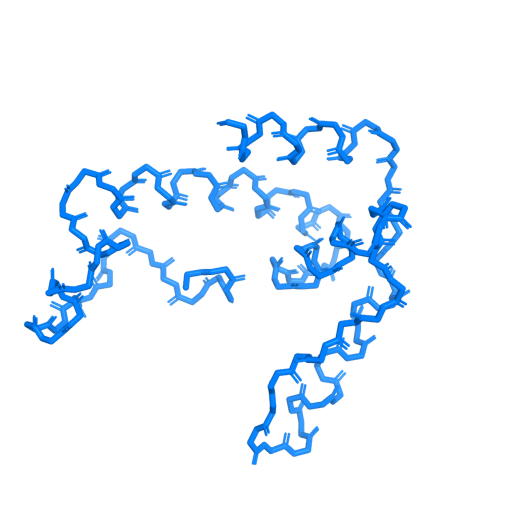2 8.240 -6.419 1.00 95.06 97 ILE A O 1
ATOM 803 N N . PHE A 1 98 ? -6.140 6.872 -5.527 1.00 90.44 98 PHE A N 1
ATOM 804 C CA . PHE A 1 98 ? -6.131 5.861 -6.591 1.00 90.44 98 PHE A CA 1
ATOM 805 C C . PHE A 1 98 ? -7.384 5.852 -7.485 1.00 90.44 98 PHE A C 1
ATOM 807 O O . PHE A 1 98 ? -7.541 4.914 -8.268 1.00 90.44 98 PHE A O 1
ATOM 814 N N . SER A 1 99 ? -8.241 6.874 -7.384 1.00 84.75 99 SER A N 1
ATOM 815 C CA . SER A 1 99 ? -9.370 7.101 -8.301 1.00 84.75 99 SER A CA 1
ATOM 816 C C . SER A 1 99 ? -8.933 7.688 -9.642 1.00 84.75 99 SER A C 1
ATOM 818 O O . SER A 1 99 ? -7.828 8.281 -9.713 1.00 84.75 99 SER A O 1
#

pLDDT: mean 91.76, std 6.71, range [62.84, 97.88]

Foldseek 3Di:
DQQLPDDPPDDQDPVRCPDPCNPPPNVVLVRVLLVVLCVVQVVLVHGSNLSVVLLQCVDPVDPDDDDDDPDPVVVVNNVCSVSDDDDPVRSVVNVVSVD

Radius of gyration: 14.31 Å; chains: 1; bounding box: 34×28×34 Å